Protein AF-A0A5N7CIF7-F1 (afdb_monomer_lite)

InterPro domains:
  IPR036396 Cytochrome P450 superfamily [G3DSA:1.10.630.10] (1-146)
  IPR036396 Cytochrome P450 superfamily [SSF48264] (4-125)
  IPR050529 Lanosterol 14-alpha demethylase-like [PTHR24304] (6-142)

Structure (mmCIF, N/CA/C/O backbone):
data_AF-A0A5N7CIF7-F1
#
_entry.id   AF-A0A5N7CIF7-F1
#
loop_
_atom_site.group_PDB
_atom_site.id
_atom_site.type_symbol
_atom_site.label_atom_id
_atom_site.label_alt_id
_atom_site.label_comp_id
_atom_site.label_asym_id
_atom_site.label_entity_id
_atom_site.label_seq_id
_atom_site.pdbx_PDB_ins_code
_atom_site.Cartn_x
_atom_site.Cartn_y
_atom_site.Cartn_z
_atom_site.occupancy
_atom_site.B_iso_or_equiv
_atom_site.auth_seq_id
_atom_site.auth_comp_id
_atom_site.auth_asym_id
_atom_site.auth_atom_id
_atom_site.pdbx_PDB_model_num
ATOM 1 N N . MET A 1 1 ? -2.549 7.075 -17.318 1.00 65.44 1 MET A N 1
ATOM 2 C CA . MET A 1 1 ? -1.712 5.862 -17.455 1.00 65.44 1 MET A CA 1
ATOM 3 C C . MET A 1 1 ? -1.685 5.204 -16.091 1.00 65.44 1 MET A C 1
ATOM 5 O O . MET A 1 1 ? -1.364 5.898 -15.135 1.00 65.44 1 MET A O 1
ATOM 9 N N . SER A 1 2 ? -2.120 3.949 -15.984 1.00 85.00 2 SER A N 1
ATOM 10 C CA . SER A 1 2 ? -2.126 3.232 -14.703 1.00 85.00 2 SER A CA 1
ATOM 11 C C . SER A 1 2 ? -0.742 2.645 -14.417 1.00 85.00 2 SER A C 1
ATOM 13 O O . SER A 1 2 ? -0.096 2.156 -15.341 1.00 85.00 2 SER A O 1
ATOM 15 N N . SER A 1 3 ? -0.299 2.676 -13.157 1.00 91.06 3 SER A N 1
ATOM 16 C CA . SER A 1 3 ? 0.921 1.991 -12.705 1.00 91.06 3 SER A CA 1
ATOM 17 C C . SER A 1 3 ? 0.716 0.493 -12.465 1.00 91.06 3 SER A C 1
ATOM 19 O O . SER A 1 3 ? 1.694 -0.230 -12.310 1.00 91.06 3 SER A O 1
ATOM 21 N N . THR A 1 4 ? -0.536 0.016 -12.458 1.00 92.12 4 THR A N 1
ATOM 22 C CA . THR A 1 4 ? -0.885 -1.374 -12.128 1.00 92.12 4 THR A CA 1
ATOM 23 C C . THR A 1 4 ? -0.090 -2.420 -12.915 1.00 92.12 4 THR A C 1
ATOM 25 O O . THR A 1 4 ? 0.379 -3.349 -12.269 1.00 92.12 4 THR A O 1
ATOM 28 N N . PRO A 1 5 ? 0.136 -2.299 -14.243 1.00 93.50 5 PRO A N 1
ATOM 29 C CA . PRO A 1 5 ? 0.928 -3.294 -14.968 1.00 93.50 5 PRO A CA 1
ATOM 30 C C . PRO A 1 5 ? 2.358 -3.430 -14.434 1.00 93.50 5 PRO A C 1
ATOM 32 O O . PRO A 1 5 ? 2.824 -4.542 -14.235 1.00 93.50 5 PRO A O 1
ATOM 35 N N . ALA A 1 6 ? 3.025 -2.311 -14.126 1.00 93.94 6 ALA A N 1
ATOM 36 C CA . ALA A 1 6 ? 4.377 -2.325 -13.566 1.00 93.94 6 ALA A CA 1
ATOM 37 C C . ALA A 1 6 ? 4.399 -2.862 -12.126 1.00 93.94 6 ALA A C 1
ATOM 39 O O . ALA A 1 6 ? 5.341 -3.540 -11.730 1.00 93.94 6 ALA A O 1
ATOM 40 N N . HIS A 1 7 ? 3.356 -2.580 -11.338 1.00 94.12 7 HIS A N 1
ATOM 41 C CA . HIS A 1 7 ? 3.217 -3.060 -9.957 1.00 94.12 7 HIS A CA 1
ATOM 42 C C . HIS A 1 7 ? 2.820 -4.541 -9.850 1.00 94.12 7 HIS A C 1
ATOM 44 O O . HIS A 1 7 ? 2.972 -5.116 -8.779 1.00 94.12 7 HIS A O 1
ATOM 50 N N . MET A 1 8 ? 2.332 -5.152 -10.934 1.00 95.19 8 MET A N 1
ATOM 51 C CA . MET A 1 8 ? 1.870 -6.547 -10.984 1.00 95.19 8 MET A CA 1
ATOM 52 C C . MET A 1 8 ? 2.707 -7.430 -11.931 1.00 95.19 8 MET A C 1
ATOM 54 O O . MET A 1 8 ? 2.259 -8.505 -12.323 1.00 95.19 8 MET A O 1
ATOM 58 N N . ASP A 1 9 ? 3.913 -6.998 -12.309 1.00 95.31 9 ASP A N 1
ATOM 59 C CA . ASP A 1 9 ? 4.805 -7.771 -13.181 1.00 95.31 9 ASP A CA 1
ATOM 60 C C . ASP A 1 9 ? 5.580 -8.847 -12.398 1.00 95.31 9 ASP A C 1
ATOM 62 O O . ASP A 1 9 ? 6.524 -8.557 -11.656 1.00 95.31 9 ASP A O 1
ATOM 66 N N . THR A 1 10 ? 5.212 -10.112 -12.597 1.00 93.38 10 THR A N 1
ATOM 67 C CA . THR A 1 10 ? 5.841 -11.279 -11.952 1.00 93.38 10 THR A CA 1
ATOM 68 C C . THR A 1 10 ? 7.279 -11.545 -12.399 1.00 93.38 10 THR A C 1
ATOM 70 O O . THR A 1 10 ? 7.955 -12.382 -11.798 1.00 93.38 10 THR A O 1
ATOM 73 N N . ASN A 1 11 ? 7.758 -10.868 -13.447 1.00 92.31 11 ASN A N 1
ATOM 74 C CA . ASN A 1 11 ? 9.161 -10.927 -13.865 1.00 92.31 11 ASN A CA 1
ATOM 75 C C . ASN A 1 11 ? 10.041 -9.948 -13.079 1.00 92.31 11 ASN A C 1
ATOM 77 O O . ASN A 1 11 ? 11.257 -10.114 -13.040 1.00 92.31 11 ASN A O 1
ATOM 81 N N . VAL A 1 12 ? 9.439 -8.927 -12.462 1.00 93.75 12 VAL A N 1
ATOM 82 C CA . VAL A 1 12 ? 10.156 -7.910 -11.684 1.00 93.75 12 VAL A CA 1
ATOM 83 C C . VAL A 1 12 ? 10.057 -8.190 -10.196 1.00 93.75 12 VAL A C 1
ATOM 85 O O . VAL A 1 12 ? 11.068 -8.141 -9.498 1.00 93.75 12 VAL A O 1
ATOM 88 N N . TRP A 1 13 ? 8.846 -8.438 -9.705 1.00 95.56 13 TRP A N 1
ATOM 89 C CA . TRP A 1 13 ? 8.574 -8.491 -8.276 1.00 95.56 13 TRP A CA 1
ATOM 90 C C . TRP A 1 13 ? 8.817 -9.883 -7.709 1.00 95.56 13 TRP A C 1
ATOM 92 O O . TRP A 1 13 ? 8.325 -10.881 -8.236 1.00 95.56 13 TRP A O 1
ATOM 102 N N . ASN A 1 14 ? 9.561 -9.933 -6.608 1.00 94.94 14 ASN A N 1
ATOM 103 C CA . ASN A 1 14 ? 9.826 -11.158 -5.871 1.00 94.94 14 ASN A CA 1
ATOM 104 C C . ASN A 1 14 ? 8.533 -11.721 -5.271 1.00 94.94 14 ASN A C 1
ATOM 106 O O . ASN A 1 14 ? 7.820 -10.987 -4.590 1.00 94.94 14 ASN A O 1
ATOM 110 N N . THR A 1 15 ? 8.252 -13.001 -5.504 1.00 94.25 15 THR A N 1
ATOM 111 C CA . THR A 1 15 ? 7.081 -13.747 -5.019 1.00 94.25 15 THR A CA 1
ATOM 112 C C . THR A 1 15 ? 7.427 -14.775 -3.933 1.00 94.25 15 THR A C 1
ATOM 114 O O . THR A 1 15 ? 6.554 -15.537 -3.520 1.00 94.25 15 THR A O 1
ATOM 117 N N . GLY A 1 16 ? 8.666 -14.767 -3.435 1.00 90.69 16 GLY A N 1
ATOM 118 C CA . GLY A 1 16 ? 9.213 -15.758 -2.508 1.00 90.69 16 GLY A CA 1
ATOM 119 C C . GLY A 1 16 ? 9.748 -17.010 -3.225 1.00 90.69 16 GLY A C 1
ATOM 120 O O . GLY A 1 16 ? 9.481 -17.194 -4.417 1.00 90.69 16 GLY A O 1
ATOM 121 N N . PRO A 1 17 ? 10.489 -17.893 -2.526 1.00 85.88 17 PRO A N 1
ATOM 122 C CA . PRO A 1 17 ? 11.134 -19.075 -3.114 1.00 85.88 17 PRO A CA 1
ATOM 123 C C . PRO A 1 17 ? 10.192 -20.028 -3.861 1.00 85.88 17 PRO A C 1
ATOM 125 O O . PRO A 1 17 ? 10.601 -20.651 -4.836 1.00 85.88 17 PRO A O 1
ATOM 128 N N . ASN A 1 18 ? 8.935 -20.129 -3.418 1.00 86.69 18 ASN A N 1
ATOM 129 C CA . ASN A 1 18 ? 7.925 -21.040 -3.969 1.00 86.69 18 ASN A CA 1
ATOM 130 C C . ASN A 1 18 ? 6.646 -20.309 -4.410 1.00 86.69 18 ASN A C 1
ATOM 132 O O . ASN A 1 18 ? 5.553 -20.864 -4.306 1.00 86.69 18 ASN A O 1
ATOM 136 N N . ASP A 1 19 ? 6.761 -19.046 -4.832 1.00 89.81 19 ASP A N 1
ATOM 137 C CA . ASP A 1 19 ? 5.612 -18.188 -5.171 1.00 89.81 19 ASP A CA 1
ATOM 138 C C . ASP A 1 19 ? 4.575 -18.043 -4.028 1.00 89.81 19 ASP A C 1
ATOM 140 O O . ASP A 1 19 ? 3.394 -17.772 -4.251 1.00 89.81 19 ASP A O 1
ATOM 144 N N . GLU A 1 20 ? 5.021 -18.199 -2.780 1.00 92.69 20 GLU A N 1
ATOM 145 C CA . GLU A 1 20 ? 4.199 -18.153 -1.562 1.00 92.69 20 GLU A CA 1
ATOM 146 C C . GLU A 1 20 ? 3.629 -16.758 -1.250 1.00 92.69 20 GLU A C 1
ATOM 148 O O . GLU A 1 20 ? 2.643 -16.623 -0.521 1.00 92.69 20 GLU A O 1
ATOM 153 N N . HIS A 1 21 ? 4.209 -15.716 -1.850 1.00 94.12 21 HIS A N 1
ATOM 154 C CA . HIS A 1 21 ? 3.804 -14.320 -1.709 1.00 94.12 21 HIS A CA 1
ATOM 155 C C . HIS A 1 21 ? 3.396 -13.715 -3.064 1.00 94.12 21 HIS A C 1
ATOM 157 O O . HIS A 1 21 ? 4.074 -12.804 -3.573 1.00 94.12 21 HIS A O 1
ATOM 163 N N . PRO A 1 22 ? 2.268 -14.158 -3.662 1.00 95.19 22 PRO A N 1
ATOM 164 C CA . PRO A 1 22 ? 1.797 -13.646 -4.949 1.00 95.19 22 PRO A CA 1
ATOM 165 C C . PRO A 1 22 ? 1.582 -12.127 -4.903 1.00 95.19 22 PRO A C 1
ATOM 167 O O . PRO A 1 22 ? 1.299 -11.560 -3.845 1.00 95.19 22 PRO A O 1
ATOM 170 N N . LEU A 1 23 ? 1.675 -11.448 -6.050 1.00 95.25 23 LEU A N 1
ATOM 171 C CA . LEU A 1 23 ? 1.582 -9.975 -6.118 1.00 95.25 23 LEU A CA 1
ATOM 172 C C . LEU A 1 23 ? 0.195 -9.428 -5.754 1.00 95.25 23 LEU A C 1
ATOM 174 O O . LEU A 1 23 ? 0.060 -8.283 -5.334 1.00 95.25 23 LEU A O 1
ATOM 178 N N . SER A 1 24 ? -0.838 -10.265 -5.853 1.00 92.50 24 SER A N 1
ATOM 179 C CA . SER A 1 24 ? -2.188 -9.963 -5.370 1.00 92.50 24 SER A CA 1
ATOM 180 C C . SER A 1 24 ? -2.327 -10.050 -3.845 1.00 92.50 24 SER A C 1
ATOM 182 O O . SER A 1 24 ? -3.399 -9.756 -3.321 1.00 92.50 24 SER A O 1
ATOM 184 N N . SER A 1 25 ? -1.280 -10.479 -3.133 1.00 92.06 25 SER A N 1
ATOM 185 C CA . SER A 1 25 ? -1.248 -10.583 -1.675 1.00 92.06 25 SER A CA 1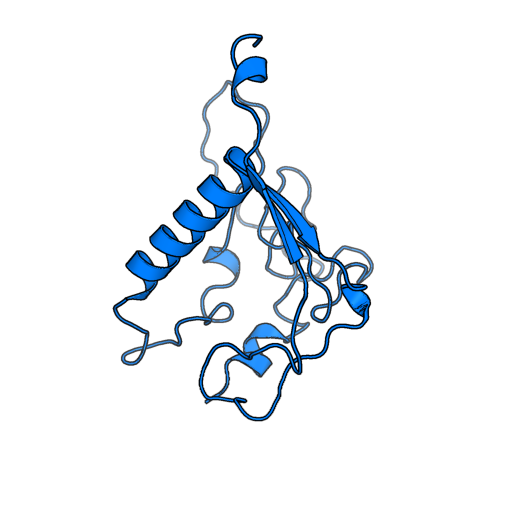
ATOM 186 C C . SER A 1 25 ? -0.285 -9.565 -1.067 1.00 92.06 25 SER A C 1
ATOM 188 O O . SER A 1 25 ? 0.790 -9.272 -1.602 1.00 92.06 25 SER A O 1
ATOM 190 N N . PHE A 1 26 ? -0.687 -9.010 0.073 1.00 92.69 26 PHE A N 1
ATOM 191 C CA . PHE A 1 26 ? 0.165 -8.112 0.834 1.00 92.69 26 PHE A CA 1
ATOM 192 C C . PHE A 1 26 ? 1.271 -8.905 1.541 1.00 92.69 26 PHE A C 1
ATOM 194 O O . PHE A 1 26 ? 0.988 -9.881 2.230 1.00 92.69 26 PHE A O 1
ATOM 201 N N . TRP A 1 27 ? 2.515 -8.453 1.380 1.00 94.38 27 TRP A N 1
ATOM 202 C CA . TRP A 1 27 ? 3.708 -9.001 2.024 1.00 94.38 27 TRP A CA 1
ATOM 203 C C . TRP A 1 27 ? 4.587 -7.821 2.445 1.00 94.38 27 TRP A C 1
ATOM 205 O O . TRP A 1 27 ? 5.103 -7.104 1.583 1.00 94.38 27 TRP A O 1
ATOM 215 N N . ALA A 1 28 ? 4.675 -7.556 3.751 1.00 92.06 28 ALA A N 1
ATOM 216 C CA . ALA A 1 28 ? 5.326 -6.356 4.281 1.00 92.06 28 ALA A CA 1
ATOM 217 C C . ALA A 1 28 ? 6.846 -6.398 4.069 1.00 92.06 28 ALA A C 1
ATOM 219 O O . ALA A 1 28 ? 7.474 -5.390 3.741 1.00 92.06 28 ALA A O 1
ATOM 220 N N . GLU A 1 29 ? 7.418 -7.590 4.186 1.00 93.56 29 GLU A N 1
ATOM 221 C CA . GLU A 1 29 ? 8.845 -7.866 4.115 1.00 93.56 29 GLU A CA 1
ATOM 222 C C . GLU A 1 29 ? 9.363 -7.904 2.674 1.00 93.56 29 GLU A C 1
ATOM 224 O O . GLU A 1 29 ? 10.570 -7.971 2.471 1.00 93.56 29 GLU A O 1
ATOM 229 N N . ARG A 1 30 ? 8.488 -7.766 1.664 1.00 95.00 30 ARG A N 1
ATOM 230 C CA . ARG A 1 30 ? 8.870 -7.768 0.241 1.00 95.00 30 ARG A CA 1
ATOM 231 C C . ARG A 1 30 ? 9.987 -6.772 -0.067 1.00 95.00 30 ARG A C 1
ATOM 233 O O . ARG A 1 30 ? 10.792 -7.012 -0.947 1.00 95.00 30 ARG A O 1
ATOM 240 N N . PHE A 1 31 ? 10.049 -5.646 0.640 1.00 94.25 31 PHE A N 1
ATOM 241 C CA . PHE A 1 31 ? 11.070 -4.613 0.434 1.00 94.25 31 PHE A CA 1
ATOM 242 C C . PHE A 1 31 ? 12.294 -4.754 1.351 1.00 94.25 31 PHE A C 1
ATOM 244 O O . PHE A 1 31 ? 13.164 -3.883 1.328 1.00 94.25 31 PHE A O 1
ATOM 251 N N . MET A 1 32 ? 12.367 -5.805 2.169 1.00 94.31 32 MET A N 1
ATOM 252 C CA . MET A 1 32 ? 13.486 -6.055 3.072 1.00 94.31 32 MET A CA 1
ATOM 253 C C . MET A 1 32 ? 14.480 -7.028 2.447 1.00 94.31 32 MET A C 1
ATOM 255 O O . MET A 1 32 ? 14.118 -8.134 2.056 1.00 94.31 32 MET A O 1
ATOM 259 N N . LYS A 1 33 ? 15.747 -6.623 2.400 1.00 92.81 33 LYS A N 1
ATOM 260 C CA . LYS A 1 33 ? 16.885 -7.498 2.130 1.00 92.81 33 LYS A CA 1
ATOM 261 C C . LYS A 1 33 ? 17.439 -8.032 3.437 1.00 92.81 33 LYS A C 1
ATOM 263 O O . LYS A 1 33 ? 17.857 -7.254 4.295 1.00 92.81 33 LYS A O 1
ATOM 268 N N . VAL A 1 34 ? 17.470 -9.348 3.560 1.00 90.75 34 VAL A N 1
ATOM 269 C CA . VAL A 1 34 ? 18.048 -10.063 4.691 1.00 90.75 34 VAL A CA 1
ATOM 270 C C . VAL A 1 34 ? 19.429 -10.577 4.281 1.00 90.75 34 VAL A C 1
ATOM 272 O O . VAL A 1 34 ? 19.553 -11.311 3.300 1.00 90.75 34 VAL A O 1
ATOM 275 N N . PRO A 1 35 ? 20.496 -10.194 4.995 1.00 89.00 35 PRO A N 1
ATOM 276 C CA . PRO A 1 35 ? 21.835 -10.672 4.684 1.00 89.00 35 PRO A CA 1
ATOM 277 C C . PRO A 1 35 ? 21.942 -12.196 4.812 1.00 89.00 35 PRO A C 1
ATOM 279 O O . PRO A 1 35 ? 21.559 -12.770 5.827 1.00 89.00 35 PRO A O 1
ATOM 282 N N . GLY A 1 36 ? 22.479 -12.844 3.778 1.00 85.31 36 GLY A N 1
ATOM 283 C CA . GLY A 1 36 ? 22.571 -14.306 3.697 1.00 85.31 36 GLY A CA 1
ATOM 284 C C . GLY A 1 36 ? 21.340 -14.992 3.096 1.00 85.31 36 GLY A C 1
ATOM 285 O O . GLY A 1 36 ? 21.411 -16.185 2.819 1.00 85.31 36 GLY A O 1
ATOM 286 N N . ASP A 1 37 ? 20.255 -14.257 2.836 1.00 87.69 37 ASP A N 1
ATOM 287 C CA . ASP A 1 37 ? 19.087 -14.759 2.113 1.00 87.69 37 ASP A CA 1
ATOM 288 C C . ASP A 1 37 ? 18.989 -14.097 0.732 1.00 87.69 37 ASP A C 1
ATOM 290 O O . ASP A 1 37 ? 18.504 -12.973 0.574 1.00 87.69 37 ASP A O 1
ATOM 294 N N . GLU A 1 38 ? 19.453 -14.815 -0.290 1.00 83.69 38 GLU A N 1
ATOM 295 C CA . GLU A 1 38 ? 19.413 -14.373 -1.691 1.00 83.69 38 GLU A CA 1
ATOM 296 C C . GLU A 1 38 ? 17.988 -14.272 -2.254 1.00 83.69 38 GLU A C 1
ATOM 298 O O . GLU A 1 38 ? 17.777 -13.636 -3.289 1.00 83.69 38 GLU A O 1
ATOM 303 N N . SER A 1 39 ? 17.011 -14.892 -1.585 1.00 86.50 39 SER A N 1
ATOM 304 C CA . SER A 1 39 ? 15.601 -14.843 -1.966 1.00 86.50 39 SER A CA 1
ATOM 305 C C . SER A 1 39 ? 14.851 -13.660 -1.352 1.00 86.50 39 SER A C 1
ATOM 307 O O . SER A 1 39 ? 13.660 -13.504 -1.607 1.00 86.50 39 SER A O 1
ATOM 309 N N . SER A 1 40 ? 15.530 -12.815 -0.571 1.00 90.75 40 SER A N 1
ATOM 310 C CA . SER A 1 40 ? 14.959 -11.611 0.035 1.00 90.75 40 SER A CA 1
ATOM 311 C C . SER A 1 40 ? 15.018 -10.385 -0.892 1.00 90.75 40 SER A C 1
ATOM 313 O O . SER A 1 40 ? 15.714 -10.359 -1.907 1.00 90.75 40 SER A O 1
ATOM 315 N N . GLY A 1 41 ? 14.295 -9.325 -0.530 1.00 93.19 41 GLY A N 1
ATOM 316 C CA . GLY A 1 41 ? 14.243 -8.072 -1.281 1.00 93.19 41 GLY A CA 1
ATOM 317 C C . GLY A 1 41 ? 13.181 -8.044 -2.389 1.00 93.19 41 GLY A C 1
ATOM 318 O O . GLY A 1 41 ? 12.580 -9.064 -2.731 1.00 93.19 41 GLY A O 1
ATOM 319 N N . PRO A 1 42 ? 12.902 -6.856 -2.956 1.00 94.38 42 PRO A N 1
ATOM 320 C CA . PRO A 1 42 ? 11.701 -6.661 -3.770 1.00 94.38 42 PRO A CA 1
ATOM 321 C C . PRO A 1 42 ? 11.857 -7.129 -5.211 1.00 94.38 42 PRO A C 1
ATOM 323 O O . PRO A 1 42 ? 10.858 -7.441 -5.864 1.00 94.38 42 PRO A O 1
ATOM 326 N N . ARG A 1 43 ? 13.093 -7.178 -5.717 1.00 93.00 43 ARG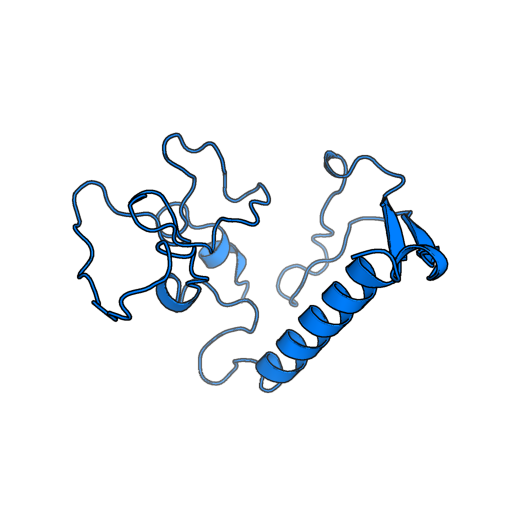 A N 1
ATOM 327 C CA . ARG A 1 43 ? 13.383 -7.661 -7.063 1.00 93.00 43 ARG A CA 1
ATOM 328 C C . ARG A 1 43 ? 13.471 -9.180 -7.055 1.00 93.00 43 ARG A C 1
ATOM 330 O O . ARG A 1 43 ? 14.190 -9.760 -6.252 1.00 93.00 43 ARG A O 1
ATOM 337 N N . LYS A 1 44 ? 12.786 -9.817 -8.000 1.00 88.62 44 LYS A N 1
ATOM 338 C CA . LYS A 1 44 ? 12.960 -11.238 -8.280 1.00 88.62 44 LYS A CA 1
ATOM 339 C C . LYS A 1 44 ? 14.388 -11.467 -8.770 1.00 88.62 44 LYS A C 1
ATOM 341 O O . LYS A 1 44 ? 14.764 -10.966 -9.831 1.00 88.62 44 LYS A O 1
ATOM 346 N N . CYS A 1 45 ? 15.186 -12.195 -7.997 1.00 71.50 45 CYS A N 1
ATOM 347 C CA . CYS A 1 45 ? 16.500 -12.639 -8.444 1.00 71.50 45 CYS A CA 1
ATOM 348 C C . CYS A 1 45 ? 16.308 -13.619 -9.614 1.00 71.50 45 CYS A C 1
ATOM 350 O O . CYS A 1 45 ? 15.608 -14.624 -9.458 1.00 71.50 45 CYS A O 1
ATOM 352 N N . PRO A 1 46 ? 16.887 -13.360 -10.801 1.00 58.44 46 PRO A N 1
ATOM 353 C CA . PRO A 1 46 ? 16.945 -14.365 -11.851 1.00 58.44 46 PRO A CA 1
ATOM 354 C C . PRO A 1 46 ? 17.723 -15.569 -11.317 1.00 58.44 46 PRO A C 1
ATOM 356 O O . PRO A 1 46 ? 18.785 -15.387 -10.716 1.00 58.44 46 PRO A O 1
ATOM 359 N N . ALA A 1 47 ? 17.224 -16.786 -11.545 1.00 49.66 47 ALA A N 1
ATOM 360 C CA . ALA A 1 47 ? 17.958 -18.000 -11.206 1.00 49.66 47 ALA A CA 1
ATOM 361 C C . ALA A 1 47 ? 19.364 -17.938 -11.841 1.00 49.66 47 ALA A C 1
ATOM 363 O O . ALA A 1 47 ? 19.499 -18.011 -13.062 1.00 49.66 47 ALA A O 1
ATOM 364 N N . GLY A 1 48 ? 20.404 -17.748 -11.020 1.00 48.75 48 GLY A N 1
ATOM 365 C CA . GLY A 1 48 ? 21.807 -17.751 -11.453 1.00 48.75 48 GLY A CA 1
ATOM 366 C C . GLY A 1 48 ? 22.534 -16.400 -11.547 1.00 48.75 48 GLY A C 1
ATOM 367 O O . GLY A 1 48 ? 23.689 -16.397 -11.971 1.00 48.75 48 GLY A O 1
ATOM 368 N N . MET A 1 49 ? 21.944 -15.267 -11.143 1.00 46.84 49 MET A N 1
ATOM 369 C CA . MET A 1 49 ? 22.673 -13.986 -11.066 1.00 46.84 49 MET A CA 1
ATOM 370 C C . MET A 1 49 ? 23.166 -13.700 -9.642 1.00 46.84 49 MET A C 1
ATOM 372 O O . MET A 1 49 ? 22.378 -13.383 -8.758 1.00 46.84 49 MET A O 1
ATOM 376 N N . LYS A 1 50 ? 24.488 -13.776 -9.432 1.00 41.25 50 LYS A N 1
ATOM 377 C CA . LYS A 1 50 ? 25.127 -13.338 -8.183 1.00 41.25 50 LYS A CA 1
ATOM 378 C C . LYS A 1 50 ? 25.042 -11.809 -8.069 1.00 41.25 50 LYS A C 1
ATOM 380 O O . LYS A 1 50 ? 25.501 -11.130 -8.992 1.00 41.25 50 LYS A O 1
ATOM 385 N N . PRO A 1 51 ? 24.505 -11.246 -6.977 1.00 47.38 51 PRO A N 1
ATOM 386 C CA . PRO A 1 51 ? 24.546 -9.807 -6.764 1.00 47.38 51 PRO A CA 1
ATOM 387 C C . PRO A 1 51 ? 25.988 -9.338 -6.519 1.00 47.38 51 PRO A C 1
ATOM 389 O O . PRO A 1 51 ? 26.775 -10.011 -5.853 1.00 47.38 51 PRO A O 1
ATOM 392 N N . ILE A 1 52 ? 26.330 -8.163 -7.054 1.00 44.84 52 ILE A N 1
ATOM 393 C CA . ILE A 1 52 ? 27.527 -7.417 -6.652 1.00 44.84 52 ILE A CA 1
ATOM 394 C C . ILE A 1 52 ? 27.347 -7.036 -5.181 1.00 44.84 52 ILE A C 1
ATOM 396 O O . ILE A 1 52 ? 26.423 -6.305 -4.825 1.00 44.84 52 ILE A O 1
ATOM 400 N N . SER A 1 53 ? 28.216 -7.560 -4.322 1.00 44.25 53 SER A N 1
ATOM 401 C CA . SER A 1 53 ? 28.303 -7.183 -2.918 1.00 44.25 53 SER A CA 1
ATOM 402 C C . SER A 1 53 ? 28.850 -5.761 -2.815 1.00 44.25 53 SER A C 1
ATOM 404 O O . SER A 1 53 ? 30.050 -5.539 -2.974 1.00 44.25 53 SER A O 1
ATOM 406 N N . THR A 1 54 ? 27.989 -4.784 -2.537 1.00 42.09 54 THR A N 1
ATOM 407 C CA . THR A 1 54 ? 28.454 -3.483 -2.049 1.00 42.09 54 THR A CA 1
ATOM 408 C C . THR A 1 54 ? 28.780 -3.651 -0.570 1.00 42.09 54 THR A C 1
ATOM 410 O O . THR A 1 54 ? 27.917 -3.530 0.297 1.00 42.09 54 THR A O 1
ATOM 413 N N . GLU A 1 55 ? 30.026 -4.026 -0.288 1.00 42.41 55 GLU A N 1
ATOM 414 C CA . GLU A 1 55 ? 30.555 -4.075 1.069 1.00 42.41 55 GLU A CA 1
ATOM 415 C C . GLU A 1 55 ? 30.513 -2.675 1.688 1.00 42.41 55 GLU A C 1
ATOM 417 O O . GLU A 1 55 ? 31.215 -1.764 1.254 1.00 42.41 55 GLU A O 1
ATOM 422 N N . SER A 1 56 ? 29.714 -2.509 2.739 1.00 44.66 56 SER A N 1
ATOM 423 C CA . SER A 1 56 ? 29.871 -1.405 3.680 1.00 44.66 56 SER A CA 1
ATOM 424 C C . SER A 1 56 ? 30.104 -2.022 5.054 1.00 44.66 56 SER A C 1
ATOM 426 O O . SER A 1 56 ? 29.169 -2.444 5.733 1.00 44.66 56 SER A O 1
ATOM 428 N N . GLN A 1 57 ? 31.379 -2.157 5.423 1.00 40.75 57 GLN A N 1
ATOM 429 C CA . GLN A 1 57 ? 31.811 -2.745 6.688 1.00 40.75 57 GLN A CA 1
ATOM 430 C C . GLN A 1 57 ? 31.703 -1.721 7.830 1.00 40.75 57 GLN A C 1
ATOM 432 O O . GLN A 1 57 ? 32.330 -0.666 7.782 1.00 40.75 57 GLN A O 1
ATOM 437 N N . CYS A 1 58 ? 30.987 -2.089 8.895 1.00 33.69 58 CYS A N 1
ATOM 438 C CA . CYS A 1 58 ? 31.237 -1.635 10.267 1.00 33.69 58 CYS A CA 1
ATOM 439 C C . CYS A 1 58 ? 31.269 -2.892 11.168 1.00 33.69 58 CYS A C 1
ATOM 441 O O . CYS A 1 58 ? 30.365 -3.718 11.043 1.00 33.69 58 CYS A O 1
ATOM 443 N N . PRO A 1 59 ? 32.247 -3.089 12.078 1.00 43.00 59 PRO A N 1
ATOM 444 C CA . PRO A 1 59 ? 32.573 -4.434 12.581 1.00 43.00 59 PRO A CA 1
ATOM 445 C C . PRO A 1 59 ? 31.650 -5.042 13.656 1.00 43.00 59 PRO A C 1
ATOM 447 O O . PRO A 1 59 ? 31.964 -6.128 14.132 1.00 43.00 59 PRO A O 1
ATOM 450 N N . HIS A 1 60 ? 30.567 -4.391 14.105 1.00 38.91 60 HIS A N 1
ATOM 451 C CA . HIS A 1 60 ? 29.891 -4.753 15.375 1.00 38.91 60 HIS A CA 1
ATOM 452 C C . HIS A 1 60 ? 28.350 -4.796 15.360 1.00 38.91 60 HIS A C 1
ATOM 454 O O . HIS A 1 60 ? 27.714 -4.635 16.400 1.00 38.91 60 HIS A O 1
ATOM 460 N N . LYS A 1 61 ? 27.711 -5.078 14.224 1.00 48.47 61 LYS A N 1
ATOM 461 C CA . LYS A 1 61 ? 26.285 -5.447 14.210 1.00 48.47 61 LYS A CA 1
ATOM 462 C C . LYS A 1 61 ? 26.093 -6.738 13.426 1.00 48.47 61 LYS A C 1
ATOM 464 O O . LYS A 1 61 ? 26.638 -6.872 12.334 1.00 48.47 61 LYS A O 1
ATOM 469 N N . ALA A 1 62 ? 25.314 -7.671 13.984 1.00 52.44 62 ALA A N 1
ATOM 470 C CA . ALA A 1 62 ? 24.709 -8.738 13.191 1.00 52.44 62 ALA A CA 1
ATOM 471 C C . ALA A 1 62 ? 24.068 -8.102 11.948 1.00 52.44 62 ALA A C 1
ATOM 473 O O . ALA A 1 62 ? 23.542 -6.990 12.057 1.00 52.44 62 ALA A O 1
ATOM 474 N N . PRO A 1 63 ? 24.170 -8.732 10.772 1.00 62.41 63 PRO A N 1
ATOM 475 C CA . PRO A 1 63 ? 23.848 -8.051 9.537 1.00 62.41 63 PRO A CA 1
ATOM 476 C C . PRO A 1 63 ? 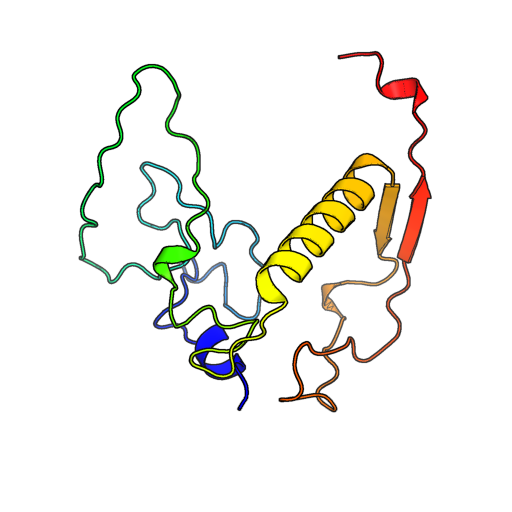22.327 -7.798 9.513 1.00 62.41 63 PRO A C 1
ATOM 478 O O . PRO A 1 63 ? 21.513 -8.716 9.454 1.00 62.41 63 PRO A O 1
ATOM 481 N N . GLU A 1 64 ? 21.961 -6.530 9.701 1.00 81.81 64 GLU A N 1
ATOM 482 C CA . GLU A 1 64 ? 20.597 -6.067 9.960 1.00 81.81 64 GLU A CA 1
ATOM 483 C C . GLU A 1 64 ? 19.818 -6.010 8.637 1.00 81.81 64 GLU A C 1
ATOM 485 O O . GLU A 1 64 ? 20.350 -5.581 7.608 1.00 81.81 64 GLU A O 1
ATOM 490 N N . ALA A 1 65 ? 18.562 -6.467 8.642 1.00 89.62 65 ALA A N 1
ATOM 491 C CA . ALA A 1 65 ? 17.717 -6.414 7.453 1.00 89.62 65 ALA A CA 1
ATOM 492 C C . ALA A 1 65 ? 17.590 -4.963 6.956 1.00 89.62 65 ALA A C 1
ATOM 494 O O . ALA A 1 65 ? 17.314 -4.051 7.735 1.00 89.62 65 ALA A O 1
ATOM 495 N N . THR A 1 66 ? 17.805 -4.739 5.660 1.00 92.38 66 THR A N 1
ATOM 496 C CA . THR A 1 66 ? 17.844 -3.394 5.065 1.00 92.38 66 THR A CA 1
ATOM 497 C C . THR A 1 66 ? 16.667 -3.186 4.119 1.00 92.38 66 THR A C 1
ATOM 499 O O . THR A 1 66 ? 16.352 -4.046 3.301 1.00 92.38 66 THR A O 1
ATOM 502 N N . PHE A 1 67 ? 16.010 -2.030 4.207 1.00 91.56 67 PHE A N 1
ATOM 503 C CA . PHE A 1 67 ? 14.932 -1.651 3.294 1.00 91.56 67 PHE A CA 1
ATOM 504 C C . PHE A 1 67 ? 15.513 -1.193 1.948 1.00 91.56 67 PHE A C 1
ATOM 506 O O . PHE A 1 67 ? 16.249 -0.211 1.929 1.00 91.56 67 PHE A O 1
ATOM 513 N N . ALA A 1 68 ? 15.172 -1.873 0.848 1.00 90.75 68 ALA A N 1
ATOM 514 C CA . ALA A 1 68 ? 15.841 -1.714 -0.451 1.00 90.75 68 ALA A CA 1
ATOM 515 C C . ALA A 1 68 ? 14.878 -1.389 -1.622 1.00 90.75 68 ALA A C 1
ATOM 517 O O . ALA A 1 68 ? 14.751 -2.159 -2.577 1.00 90.75 68 ALA A O 1
ATOM 518 N N . PRO A 1 69 ? 14.139 -0.264 -1.585 1.00 86.88 69 PRO A N 1
ATOM 519 C CA . PRO A 1 69 ? 13.238 0.137 -2.668 1.00 86.88 69 PRO A CA 1
ATOM 520 C C . PRO A 1 69 ? 13.966 0.492 -3.976 1.00 86.88 69 PRO A C 1
ATOM 522 O O . PRO A 1 69 ? 13.345 0.461 -5.038 1.00 86.88 69 PRO A O 1
ATOM 525 N N . GLU A 1 70 ? 15.253 0.837 -3.915 1.00 88.06 70 GLU A N 1
ATOM 526 C CA . GLU A 1 70 ? 16.103 1.159 -5.067 1.00 88.06 70 GLU A CA 1
ATOM 527 C C . GLU A 1 70 ? 16.240 -0.004 -6.057 1.00 88.06 70 GLU A C 1
ATOM 529 O O . GLU A 1 70 ? 16.340 0.227 -7.261 1.00 88.06 70 GLU A O 1
ATOM 534 N N . ASP A 1 71 ? 16.134 -1.254 -5.600 1.00 90.06 71 ASP A N 1
ATOM 535 C CA . ASP A 1 71 ? 16.242 -2.413 -6.493 1.00 90.06 71 ASP A CA 1
ATOM 536 C C . ASP A 1 71 ? 15.114 -2.470 -7.519 1.00 90.06 71 ASP A C 1
ATOM 538 O O . ASP A 1 71 ? 15.261 -3.059 -8.588 1.00 90.06 71 ASP A O 1
ATOM 542 N N . VAL A 1 72 ? 13.966 -1.876 -7.209 1.00 91.88 72 VAL A N 1
ATOM 543 C CA . VAL A 1 72 ? 12.782 -1.845 -8.074 1.00 91.88 72 VAL A CA 1
ATOM 544 C C . VAL A 1 72 ? 12.533 -0.447 -8.636 1.00 91.88 72 VAL A C 1
ATOM 546 O O . VAL A 1 72 ? 11.409 -0.126 -9.033 1.00 91.88 72 VAL A O 1
ATOM 549 N N . GLU A 1 73 ? 13.572 0.391 -8.721 1.00 88.44 73 GLU A N 1
ATOM 550 C CA . GLU A 1 73 ? 13.484 1.690 -9.386 1.00 88.44 73 GLU A CA 1
ATOM 551 C C . GLU A 1 73 ? 12.942 1.539 -10.823 1.00 88.44 73 GLU A C 1
ATOM 553 O O . GLU A 1 73 ? 13.220 0.576 -11.540 1.00 88.44 73 GLU A O 1
ATOM 558 N N . GLY A 1 74 ? 12.054 2.453 -11.222 1.00 89.19 74 GLY A N 1
ATOM 559 C CA . GLY A 1 74 ? 11.336 2.398 -12.502 1.00 89.19 74 GLY A CA 1
ATOM 560 C C . GLY A 1 74 ? 10.133 1.445 -12.535 1.00 89.19 74 GLY A C 1
ATOM 561 O O . GLY A 1 74 ? 9.210 1.680 -13.311 1.00 89.19 74 GLY A O 1
ATOM 562 N N . SER A 1 75 ? 10.080 0.436 -11.661 1.00 93.38 75 SER A N 1
ATOM 563 C CA . SER A 1 75 ? 8.915 -0.459 -11.508 1.00 93.38 75 SER A CA 1
ATOM 564 C C . SER A 1 75 ? 8.041 -0.059 -10.318 1.00 93.38 75 SER A C 1
ATOM 566 O O . SER A 1 75 ? 6.812 -0.133 -10.369 1.00 93.38 75 SER A O 1
ATOM 568 N N . TRP A 1 76 ? 8.655 0.470 -9.259 1.00 93.38 76 TRP A N 1
ATOM 569 C CA . TRP A 1 76 ? 7.968 1.090 -8.134 1.00 93.38 76 TRP A CA 1
ATOM 570 C C . TRP A 1 76 ? 7.631 2.557 -8.427 1.00 93.38 76 TRP A C 1
ATOM 572 O O . TRP A 1 76 ? 8.361 3.481 -8.071 1.00 93.38 76 TRP A O 1
ATOM 582 N N . ILE A 1 77 ? 6.489 2.780 -9.083 1.00 93.62 77 ILE A N 1
ATOM 583 C CA . ILE A 1 77 ? 6.040 4.114 -9.535 1.00 93.62 77 ILE A CA 1
ATOM 584 C C . ILE A 1 77 ? 4.714 4.608 -8.905 1.00 93.62 77 ILE A C 1
ATOM 586 O O . ILE A 1 77 ? 3.842 5.107 -9.621 1.00 93.62 77 ILE A O 1
ATOM 590 N N . PRO A 1 78 ? 4.511 4.526 -7.570 1.00 91.88 78 PRO A N 1
ATOM 591 C CA . PRO A 1 78 ? 3.254 4.952 -6.930 1.00 91.88 78 PRO A CA 1
ATOM 592 C C . PRO A 1 78 ? 2.982 6.465 -7.040 1.00 91.88 78 PRO A C 1
ATOM 594 O O . PRO A 1 78 ? 1.840 6.911 -6.940 1.00 91.88 78 PRO A O 1
ATOM 597 N N . TYR A 1 79 ? 4.019 7.268 -7.292 1.00 92.69 79 TYR A N 1
ATOM 598 C CA . TYR A 1 79 ? 3.923 8.719 -7.483 1.00 92.69 79 TYR A CA 1
ATOM 599 C C . TYR A 1 79 ? 4.005 9.140 -8.961 1.00 92.69 79 TYR A C 1
ATOM 601 O O . TYR A 1 79 ? 4.172 10.328 -9.252 1.00 92.69 79 TYR A O 1
ATOM 609 N N . GLY A 1 80 ? 3.888 8.187 -9.891 1.00 90.81 80 GLY A N 1
ATOM 610 C CA . GLY A 1 80 ? 4.196 8.385 -11.307 1.00 90.81 80 GLY A CA 1
ATOM 611 C C . GLY A 1 80 ? 5.704 8.383 -11.581 1.00 90.81 80 GLY A C 1
ATOM 612 O O . GLY A 1 80 ? 6.501 8.049 -10.707 1.00 90.81 80 GLY A O 1
ATOM 613 N N . GLY A 1 81 ? 6.092 8.761 -12.800 1.00 88.31 81 GLY A N 1
ATOM 614 C CA . GLY A 1 81 ? 7.488 8.788 -13.241 1.00 88.31 81 GLY A CA 1
ATOM 615 C C . GLY A 1 81 ? 7.776 9.923 -14.226 1.00 88.31 81 GLY A C 1
ATOM 616 O O . GLY A 1 81 ? 6.860 10.539 -14.782 1.00 88.31 81 GLY A O 1
ATOM 617 N N . GLY A 1 82 ? 9.065 10.204 -14.429 1.00 88.69 82 GLY A N 1
ATOM 618 C CA . GLY A 1 82 ? 9.539 11.249 -15.337 1.00 88.69 82 GLY A CA 1
ATOM 619 C C . GLY A 1 82 ? 9.101 12.669 -14.932 1.00 88.69 82 GLY A C 1
ATOM 620 O O . GLY A 1 82 ? 8.844 12.926 -13.753 1.00 88.69 82 GLY A O 1
ATOM 621 N N . PRO A 1 83 ? 8.961 13.599 -15.897 1.00 89.94 83 PRO A N 1
ATOM 622 C CA . PRO A 1 83 ? 8.626 15.004 -15.626 1.00 89.94 83 PRO A CA 1
ATOM 623 C C . PRO A 1 83 ? 7.268 15.231 -14.944 1.00 89.94 83 PRO A C 1
ATOM 625 O O . PRO A 1 83 ? 7.026 16.298 -14.391 1.00 89.94 83 PRO A O 1
ATOM 628 N N . ARG A 1 84 ? 6.369 14.238 -14.987 1.00 88.38 84 ARG A N 1
ATOM 629 C CA . ARG A 1 84 ? 5.031 14.288 -14.369 1.00 88.38 84 ARG A CA 1
ATOM 630 C C . ARG A 1 84 ? 4.962 13.563 -13.021 1.00 88.38 84 ARG A C 1
ATOM 632 O O . ARG A 1 84 ? 3.867 13.341 -12.504 1.00 88.38 84 ARG A O 1
ATOM 639 N N . MET A 1 85 ? 6.101 13.167 -12.454 1.00 91.44 85 MET A N 1
ATOM 640 C CA . MET A 1 85 ? 6.158 12.617 -11.101 1.00 91.44 85 MET A CA 1
ATOM 641 C C . MET A 1 85 ? 5.664 13.655 -10.087 1.00 91.44 85 MET A C 1
ATOM 643 O O . MET A 1 85 ? 6.004 14.836 -10.175 1.00 91.44 85 MET A O 1
ATOM 647 N N . ARG A 1 86 ? 4.868 13.226 -9.100 1.00 89.62 86 ARG A N 1
ATOM 648 C CA . ARG A 1 86 ? 4.265 14.169 -8.149 1.00 89.62 86 ARG A CA 1
ATOM 649 C C . ARG A 1 86 ? 5.340 14.926 -7.343 1.00 89.62 86 ARG A C 1
ATOM 651 O O . ARG A 1 86 ? 6.175 14.281 -6.693 1.00 89.62 86 ARG A O 1
ATOM 658 N N . PRO A 1 87 ? 5.291 16.273 -7.287 1.00 94.31 87 PRO A N 1
ATOM 659 C CA . PRO A 1 87 ? 6.259 17.059 -6.519 1.00 94.31 87 PRO A CA 1
ATOM 660 C C . PRO A 1 87 ? 6.150 16.797 -5.008 1.00 94.31 87 PRO A C 1
ATOM 662 O O . PRO A 1 87 ? 7.162 16.746 -4.316 1.00 94.31 87 PRO A O 1
ATOM 665 N N . GLY A 1 88 ? 4.944 16.509 -4.507 1.00 95.62 88 GLY A N 1
ATOM 666 C CA . GLY A 1 88 ? 4.681 16.230 -3.090 1.00 95.62 88 GLY A CA 1
ATOM 667 C C . GLY A 1 88 ? 5.083 14.837 -2.584 1.00 95.62 88 GLY A C 1
ATOM 668 O O . GLY A 1 88 ? 4.761 14.515 -1.446 1.00 95.62 88 GLY A O 1
ATOM 669 N N . ARG A 1 89 ? 5.762 13.991 -3.377 1.00 94.00 89 ARG A N 1
ATOM 670 C CA . ARG A 1 89 ? 6.066 12.587 -3.006 1.00 94.00 89 ARG A CA 1
ATOM 671 C C . ARG A 1 89 ? 6.814 12.438 -1.675 1.00 94.00 89 ARG A C 1
ATOM 673 O O . ARG A 1 89 ? 6.525 11.534 -0.899 1.00 94.00 89 ARG A O 1
ATOM 680 N N . HIS A 1 90 ? 7.752 13.344 -1.399 1.00 94.94 90 HIS A N 1
ATOM 681 C CA . HIS A 1 90 ? 8.557 13.311 -0.174 1.00 94.94 90 HIS A CA 1
ATOM 682 C C . HIS A 1 90 ? 7.744 13.727 1.046 1.00 94.94 90 HIS A C 1
ATOM 684 O O . HIS A 1 90 ? 7.860 13.105 2.097 1.00 94.94 90 HIS A O 1
ATOM 690 N N . PHE A 1 91 ? 6.898 14.746 0.889 1.00 97.31 91 PHE A N 1
ATOM 691 C CA . PHE A 1 91 ? 5.978 15.188 1.931 1.00 97.31 91 PHE A CA 1
ATOM 692 C C . PHE A 1 91 ? 4.956 14.092 2.251 1.00 97.31 91 PHE A C 1
ATOM 694 O O . PHE A 1 91 ? 4.860 13.675 3.399 1.00 97.31 91 PHE A O 1
ATOM 701 N N . ALA A 1 92 ? 4.304 13.534 1.226 1.00 95.81 92 ALA A N 1
ATOM 702 C CA . ALA A 1 92 ? 3.338 12.450 1.384 1.00 95.81 92 ALA A CA 1
ATOM 703 C C . ALA A 1 92 ? 3.943 11.231 2.100 1.00 95.81 92 ALA A C 1
ATOM 705 O O . ALA A 1 92 ? 3.343 10.715 3.036 1.00 95.81 92 ALA A O 1
ATOM 706 N N . LYS A 1 93 ? 5.157 10.802 1.721 1.00 93.81 93 LYS A N 1
ATOM 707 C CA . LYS A 1 93 ? 5.852 9.693 2.396 1.00 93.81 93 LYS A CA 1
ATOM 708 C C . LYS A 1 93 ? 6.089 9.982 3.884 1.00 93.81 93 LYS A C 1
ATOM 710 O O . LYS A 1 93 ? 5.898 9.095 4.710 1.00 93.81 93 LYS A O 1
ATOM 715 N N . ARG A 1 94 ? 6.513 11.204 4.227 1.00 96.94 94 ARG A N 1
ATOM 716 C CA . ARG A 1 94 ? 6.759 11.610 5.621 1.00 96.94 94 ARG A CA 1
ATOM 717 C C . ARG A 1 94 ? 5.469 11.646 6.433 1.00 96.94 94 ARG A C 1
ATOM 719 O O . ARG A 1 94 ? 5.462 11.105 7.531 1.00 96.94 94 ARG A O 1
ATOM 726 N N . GLU A 1 95 ? 4.399 12.218 5.886 1.00 98.12 95 GLU A N 1
ATOM 727 C CA . GLU A 1 95 ? 3.095 12.246 6.557 1.00 98.12 95 GLU A CA 1
ATOM 728 C C . GLU A 1 95 ? 2.538 10.840 6.777 1.00 98.12 95 GLU A C 1
ATOM 730 O O . GLU A 1 95 ? 2.178 10.515 7.900 1.00 98.12 95 GLU A O 1
ATOM 735 N N . ILE A 1 96 ? 2.558 9.972 5.758 1.00 96.56 96 ILE A N 1
ATOM 736 C CA . ILE A 1 96 ? 2.094 8.580 5.888 1.00 96.56 96 ILE A CA 1
ATOM 737 C C . ILE A 1 96 ? 2.861 7.853 6.996 1.00 96.56 96 ILE A C 1
ATOM 739 O O . ILE A 1 96 ? 2.245 7.212 7.844 1.00 96.56 96 ILE A O 1
ATOM 743 N N . ASN A 1 97 ? 4.192 7.972 7.013 1.00 95.94 97 ASN A N 1
ATOM 744 C CA . ASN A 1 97 ? 5.019 7.323 8.029 1.00 95.94 97 ASN A CA 1
ATOM 745 C C . ASN A 1 97 ? 4.744 7.875 9.430 1.00 95.94 97 ASN A C 1
ATOM 747 O O . ASN A 1 97 ? 4.639 7.099 10.376 1.00 95.94 97 ASN A O 1
ATOM 751 N N . LEU A 1 98 ? 4.610 9.197 9.567 1.00 97.88 98 LEU A N 1
ATOM 752 C CA . LEU A 1 98 ? 4.293 9.831 10.844 1.00 97.88 98 LEU A CA 1
ATOM 753 C C . LEU A 1 98 ? 2.913 9.392 11.345 1.00 97.88 98 LEU A C 1
ATOM 755 O O . LEU A 1 98 ? 2.781 8.993 12.498 1.00 97.88 98 LEU A O 1
ATOM 759 N N . THR A 1 99 ? 1.895 9.410 10.484 1.00 97.94 99 THR A N 1
ATOM 760 C CA . THR A 1 99 ? 0.546 8.944 10.821 1.00 97.94 99 THR A CA 1
ATOM 761 C C . THR A 1 99 ? 0.548 7.472 11.208 1.00 97.94 99 THR A C 1
ATOM 763 O O . THR A 1 99 ? -0.032 7.130 12.231 1.00 97.94 99 THR A O 1
ATOM 766 N N . ALA A 1 100 ? 1.224 6.607 10.450 1.00 96.75 100 ALA A N 1
ATOM 767 C CA . ALA A 1 100 ? 1.330 5.188 10.781 1.00 96.75 100 ALA A CA 1
ATOM 768 C C . ALA A 1 100 ? 2.021 4.972 12.135 1.00 96.75 100 ALA A C 1
ATOM 770 O O . ALA A 1 100 ? 1.517 4.210 12.955 1.00 96.75 100 ALA A O 1
ATOM 771 N N . ALA A 1 101 ? 3.117 5.690 12.401 1.00 96.44 101 ALA A N 1
ATOM 772 C CA . ALA A 1 101 ? 3.806 5.632 13.685 1.00 96.44 101 ALA A CA 1
ATOM 773 C C . ALA A 1 101 ? 2.878 6.052 14.834 1.00 96.44 101 ALA A C 1
ATOM 775 O O . ALA A 1 101 ? 2.736 5.298 15.787 1.00 96.44 101 ALA A O 1
ATOM 776 N N . MET A 1 102 ? 2.185 7.191 14.717 1.00 95.94 102 MET A N 1
ATOM 777 C CA . MET A 1 102 ? 1.223 7.648 15.731 1.00 95.94 102 MET A CA 1
ATOM 778 C C . MET A 1 102 ? 0.073 6.657 15.938 1.00 95.94 102 MET A C 1
ATOM 780 O O . MET A 1 102 ? -0.341 6.425 17.069 1.00 95.94 102 MET A O 1
ATOM 784 N N . MET A 1 103 ? -0.452 6.068 14.861 1.00 95.56 103 MET A N 1
ATOM 785 C CA . MET A 1 103 ? -1.531 5.082 14.944 1.00 95.56 103 MET A CA 1
ATOM 786 C C . MET A 1 103 ? -1.092 3.840 15.722 1.00 95.56 103 MET A C 1
ATOM 788 O O . MET A 1 103 ? -1.834 3.383 16.582 1.00 95.56 103 MET A O 1
ATOM 792 N N . VAL A 1 104 ? 0.114 3.328 15.457 1.00 94.38 104 VAL A N 1
ATOM 793 C CA . VAL A 1 104 ? 0.645 2.126 16.120 1.00 94.38 104 VAL A CA 1
ATOM 794 C C . VAL A 1 104 ? 1.062 2.397 17.569 1.00 94.38 104 VAL A C 1
ATOM 796 O O . VAL A 1 104 ? 0.905 1.518 18.411 1.00 94.38 104 VAL A O 1
ATOM 799 N N . THR A 1 105 ? 1.585 3.587 17.879 1.00 94.38 105 THR A N 1
ATOM 800 C CA . THR A 1 105 ? 2.083 3.903 19.230 1.00 94.38 105 THR A CA 1
ATOM 801 C C . THR A 1 105 ? 1.015 4.417 20.184 1.00 94.38 105 THR A C 1
ATOM 803 O O . THR A 1 105 ? 1.183 4.294 21.392 1.00 94.38 105 THR A O 1
ATOM 806 N N . LEU A 1 106 ? -0.056 5.033 19.676 1.00 94.94 106 LEU A N 1
ATOM 807 C CA . LEU A 1 106 ? -1.053 5.698 20.521 1.00 94.94 106 LEU A CA 1
ATOM 808 C C . LEU A 1 106 ? -2.402 4.987 20.540 1.00 94.94 106 LEU A C 1
ATOM 810 O O . LEU A 1 106 ? -3.221 5.296 21.410 1.00 94.94 106 LEU A O 1
ATOM 814 N N . PHE A 1 107 ? -2.669 4.076 19.601 1.00 96.38 107 PHE A N 1
ATOM 815 C CA . PHE A 1 107 ? -3.992 3.482 19.441 1.00 96.38 107 PHE A CA 1
ATOM 816 C C . PHE A 1 107 ? -3.954 1.960 19.262 1.00 96.38 107 PHE A C 1
ATOM 818 O O . PHE A 1 107 ? -3.099 1.401 18.586 1.00 96.38 107 PHE A O 1
ATOM 825 N N . ASP A 1 108 ? -4.943 1.283 19.840 1.00 95.69 108 ASP A N 1
ATOM 826 C CA . ASP A 1 108 ? -5.348 -0.067 19.456 1.00 95.69 108 ASP A CA 1
ATOM 827 C C . ASP A 1 108 ? -6.398 0.049 18.341 1.00 95.69 108 ASP A C 1
ATOM 829 O O . ASP A 1 108 ? -7.467 0.642 18.531 1.00 95.69 108 ASP A O 1
ATOM 833 N N . CYS A 1 109 ? -6.068 -0.471 17.159 1.00 94.62 109 CYS A N 1
ATOM 834 C CA . CYS A 1 109 ? -6.897 -0.388 15.961 1.00 94.62 109 CYS A CA 1
ATOM 835 C C . CYS A 1 109 ? -7.388 -1.782 15.564 1.00 94.62 109 CYS A C 1
ATOM 837 O O . CYS A 1 109 ? -6.604 -2.626 15.130 1.00 94.62 109 CYS A O 1
ATOM 839 N N . LYS A 1 110 ? -8.701 -2.012 15.643 1.00 95.31 110 LYS A N 1
ATOM 840 C CA . LYS A 1 110 ? -9.341 -3.287 15.290 1.00 95.31 110 LYS A CA 1
ATOM 841 C C . LYS A 1 110 ? -10.269 -3.109 14.100 1.00 95.31 110 LYS A C 1
ATOM 843 O O . LYS A 1 110 ? -11.268 -2.399 14.185 1.00 95.31 110 LYS A O 1
ATOM 848 N N . VAL A 1 111 ? -9.963 -3.779 12.993 1.00 95.12 111 VAL A N 1
ATOM 849 C CA . VAL A 1 111 ? -10.851 -3.842 11.825 1.00 95.12 111 VAL A CA 1
ATOM 850 C C . VAL A 1 111 ? -11.981 -4.828 12.130 1.00 95.12 111 VAL A C 1
ATOM 852 O O . VAL A 1 111 ? -11.725 -5.973 12.486 1.00 95.12 111 VAL A O 1
ATOM 855 N N . LEU A 1 112 ? -13.233 -4.380 12.021 1.00 96.06 112 LEU A N 1
ATOM 856 C CA . LEU A 1 112 ? -14.421 -5.138 12.453 1.00 96.06 112 LEU A CA 1
ATOM 857 C C . LEU A 1 112 ? -15.016 -6.025 11.347 1.00 96.06 112 LEU A C 1
ATOM 859 O O . LEU A 1 112 ? -16.100 -6.580 11.501 1.00 96.06 112 LEU A O 1
ATOM 863 N N . ILE A 1 113 ? -14.329 -6.124 10.213 1.00 94.69 113 ILE A N 1
ATOM 864 C CA . ILE A 1 113 ? -14.717 -6.924 9.054 1.00 94.69 113 ILE A CA 1
ATOM 865 C C . ILE A 1 113 ? -13.567 -7.855 8.678 1.00 94.69 113 ILE A C 1
ATOM 867 O O . ILE A 1 113 ? -12.401 -7.535 8.911 1.00 94.69 113 ILE A O 1
ATOM 871 N N . ASP A 1 114 ? -13.891 -8.993 8.065 1.00 93.19 114 ASP A N 1
ATOM 872 C CA . ASP A 1 114 ? -12.876 -9.854 7.470 1.00 93.19 114 ASP A CA 1
ATOM 873 C C . ASP A 1 114 ? -12.129 -9.099 6.362 1.00 93.19 114 ASP A C 1
ATOM 875 O O . ASP A 1 114 ? -12.691 -8.772 5.312 1.00 93.19 114 ASP A O 1
ATOM 879 N N . VAL A 1 115 ? -10.842 -8.847 6.596 1.00 88.38 115 VAL A N 1
ATOM 880 C CA . VAL A 1 115 ? -9.952 -8.130 5.677 1.00 88.38 115 VAL A CA 1
ATOM 881 C C . VAL A 1 115 ? -9.873 -8.835 4.322 1.00 88.38 115 VAL A C 1
ATOM 883 O O . VAL A 1 115 ? -9.784 -8.167 3.294 1.00 88.38 115 VAL A O 1
ATOM 886 N N . ARG A 1 116 ? -9.981 -10.172 4.286 1.00 88.19 116 ARG A N 1
ATOM 887 C CA . ARG A 1 116 ? -9.936 -10.951 3.034 1.00 88.19 116 ARG A CA 1
ATOM 888 C C . ARG A 1 116 ? -11.182 -10.757 2.168 1.00 88.19 116 ARG A C 1
ATOM 890 O O . ARG A 1 116 ? -11.127 -10.985 0.963 1.00 88.19 116 ARG A O 1
ATOM 897 N N . SER A 1 117 ? -12.289 -10.315 2.763 1.00 89.56 117 SER A N 1
ATOM 898 C CA . SER A 1 117 ? -13.537 -10.022 2.050 1.00 89.56 117 SER A CA 1
ATOM 899 C C . SER A 1 117 ? -13.555 -8.635 1.390 1.00 89.56 117 SER A C 1
ATOM 901 O O . SER A 1 117 ? -14.430 -8.356 0.562 1.00 89.56 117 SER A O 1
ATOM 903 N N . LEU A 1 118 ? -12.596 -7.762 1.730 1.00 91.56 118 LEU A N 1
ATOM 904 C CA . LEU A 1 118 ? -12.521 -6.407 1.195 1.00 91.56 118 LEU A CA 1
ATOM 905 C C . LEU A 1 118 ? -12.224 -6.420 -0.305 1.00 91.56 118 LEU A C 1
ATOM 907 O O . LEU A 1 118 ? -11.365 -7.147 -0.799 1.00 91.56 118 LEU A O 1
ATOM 911 N N . LYS A 1 119 ? -12.936 -5.562 -1.037 1.00 92.62 119 LYS A N 1
ATOM 912 C CA . LYS A 1 119 ? -12.760 -5.374 -2.479 1.00 92.62 119 LYS A CA 1
ATOM 913 C C . LYS A 1 119 ? -12.353 -3.945 -2.772 1.00 92.62 119 LYS A C 1
ATOM 915 O O . LYS A 1 119 ? -12.754 -3.015 -2.073 1.00 92.62 119 LYS A O 1
ATOM 920 N N . VAL A 1 120 ? -11.589 -3.782 -3.839 1.00 92.31 120 VAL A N 1
ATOM 921 C CA . VAL A 1 120 ? -11.190 -2.476 -4.355 1.00 92.31 120 VAL A CA 1
ATOM 922 C C . VAL A 1 120 ? -12.303 -1.910 -5.239 1.00 92.31 120 VAL A C 1
ATOM 924 O O . VAL A 1 120 ? -12.903 -2.627 -6.039 1.00 92.31 120 VAL A O 1
ATOM 927 N N . ASP A 1 121 ? -12.579 -0.617 -5.098 1.00 94.69 121 ASP A N 1
ATOM 928 C CA . ASP A 1 121 ? -13.461 0.133 -5.985 1.00 94.69 121 ASP A CA 1
ATOM 929 C C . ASP A 1 121 ? -12.731 0.505 -7.280 1.00 94.69 121 ASP A C 1
ATOM 931 O O . ASP A 1 121 ? -11.878 1.395 -7.311 1.00 94.69 121 ASP A O 1
ATOM 935 N N . MET A 1 122 ? -13.102 -0.156 -8.374 1.00 94.06 122 MET A N 1
ATOM 936 C CA . MET A 1 122 ? -12.472 0.047 -9.679 1.00 94.06 122 MET A CA 1
ATOM 937 C C . MET A 1 122 ? -12.983 1.283 -10.430 1.00 94.06 122 MET A C 1
ATOM 939 O O . MET A 1 122 ? -12.413 1.634 -11.462 1.00 94.06 122 MET A O 1
ATOM 943 N N . ARG A 1 123 ? -14.008 1.994 -9.934 1.00 92.56 123 ARG A N 1
ATOM 944 C CA . ARG A 1 123 ? -14.532 3.207 -10.601 1.00 92.56 123 ARG A CA 1
ATOM 945 C C . ARG A 1 123 ? -13.485 4.319 -10.716 1.00 92.56 123 ARG A C 1
ATOM 947 O O . ARG A 1 123 ? -13.510 5.088 -11.669 1.00 92.56 123 ARG A O 1
ATOM 954 N N . GLY A 1 124 ? -12.553 4.380 -9.762 1.00 88.25 124 GLY A N 1
ATOM 955 C CA . GLY A 1 124 ? -11.429 5.322 -9.753 1.00 88.25 124 GLY A CA 1
ATOM 956 C C . GLY A 1 124 ? -10.180 4.834 -10.495 1.00 88.25 124 GLY A C 1
ATOM 957 O O . GLY A 1 124 ? -9.118 5.445 -10.356 1.00 88.25 124 GLY A O 1
ATOM 958 N N . PHE A 1 125 ? -10.257 3.729 -11.247 1.00 92.12 125 PHE A N 1
ATOM 959 C CA . PHE A 1 125 ? -9.08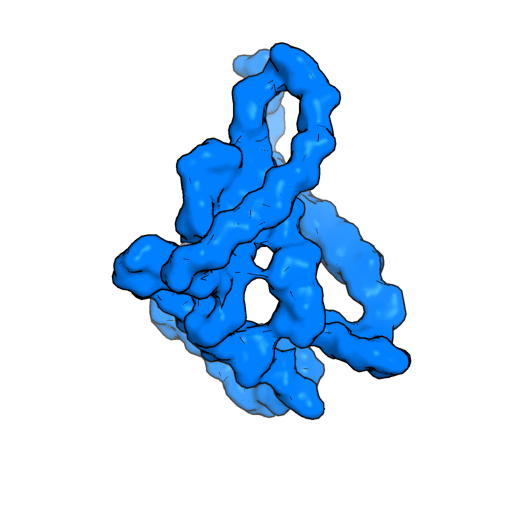5 3.145 -11.895 1.00 92.12 125 PHE A CA 1
ATOM 960 C C . PHE A 1 125 ? -8.376 4.131 -12.831 1.00 92.12 125 PHE A C 1
ATOM 962 O O . PHE A 1 125 ? -8.981 4.743 -13.705 1.00 92.12 125 PHE A O 1
ATOM 969 N N . GLY A 1 126 ? -7.063 4.282 -12.640 1.00 88.88 126 GLY A N 1
ATOM 970 C CA . GLY A 1 126 ? -6.226 5.200 -13.416 1.00 88.88 126 GLY A CA 1
ATOM 971 C C . GLY A 1 126 ? -6.147 6.635 -12.881 1.00 88.88 126 GLY A C 1
ATOM 972 O O . GLY A 1 126 ? -5.324 7.398 -13.388 1.00 88.88 126 GLY A O 1
ATOM 973 N N . PHE A 1 127 ? -6.916 6.988 -11.843 1.00 88.19 127 PHE A N 1
ATOM 974 C CA . PHE A 1 127 ? -6.892 8.318 -11.211 1.00 88.19 127 PHE A CA 1
ATOM 975 C C . PHE A 1 127 ? -6.005 8.406 -9.955 1.00 88.19 127 PHE A C 1
ATOM 977 O O . PHE A 1 127 ? -5.945 9.447 -9.305 1.00 88.19 127 PHE A O 1
ATOM 984 N N . GLY A 1 128 ? -5.263 7.344 -9.631 1.00 88.69 128 GLY A N 1
ATOM 985 C CA . GLY A 1 128 ? -4.347 7.293 -8.492 1.00 88.69 128 GLY A CA 1
ATOM 986 C C . GLY A 1 128 ? -4.636 6.100 -7.589 1.00 88.69 128 GLY A C 1
ATOM 987 O O . GLY A 1 128 ? -4.875 5.000 -8.082 1.00 88.69 128 GLY A O 1
ATOM 988 N N . THR A 1 129 ? -4.583 6.321 -6.275 1.00 91.00 129 THR A N 1
ATOM 989 C CA . THR A 1 129 ? -4.911 5.304 -5.270 1.00 91.00 129 THR A CA 1
ATOM 990 C C . THR A 1 129 ? -6.387 4.932 -5.367 1.00 91.00 129 THR A C 1
ATOM 992 O O . THR A 1 129 ? -7.243 5.808 -5.478 1.00 91.00 129 THR A O 1
ATOM 995 N N . LEU A 1 130 ? -6.679 3.634 -5.327 1.00 92.62 130 LEU A N 1
ATOM 996 C CA . LEU A 1 130 ? -8.042 3.117 -5.387 1.00 92.62 130 LEU A CA 1
ATOM 997 C C . LEU A 1 130 ? -8.671 3.082 -3.994 1.00 92.62 130 LEU A C 1
ATOM 999 O O . LEU A 1 130 ? -7.985 2.861 -2.997 1.00 92.62 130 LEU A O 1
ATOM 1003 N N . ASN A 1 131 ? -9.985 3.278 -3.943 1.00 93.56 131 ASN A N 1
ATOM 1004 C CA . ASN A 1 131 ? -10.753 3.219 -2.704 1.00 93.56 131 ASN A CA 1
ATOM 1005 C C . ASN A 1 131 ? -11.175 1.780 -2.389 1.00 93.56 131 ASN A C 1
ATOM 1007 O O . ASN A 1 131 ? -11.170 0.913 -3.262 1.00 93.56 131 ASN A O 1
ATOM 1011 N N . ALA A 1 132 ? -11.609 1.526 -1.156 1.00 93.69 132 ALA A N 1
ATOM 1012 C CA . ALA A 1 132 ? -12.384 0.327 -0.855 1.00 93.69 132 ALA A CA 1
ATOM 1013 C C . ALA A 1 132 ? -13.783 0.430 -1.496 1.00 93.69 132 ALA A C 1
ATOM 1015 O O . ALA A 1 132 ? -14.374 1.508 -1.544 1.00 93.69 132 ALA A O 1
ATOM 1016 N N . ALA A 1 133 ? -14.337 -0.695 -1.952 1.00 93.62 133 ALA A N 1
ATOM 1017 C CA . ALA A 1 133 ? -15.667 -0.776 -2.568 1.00 93.62 133 ALA A CA 1
ATOM 1018 C C . ALA A 1 133 ? -16.823 -0.457 -1.599 1.00 93.62 133 ALA A C 1
ATOM 1020 O O . ALA A 1 133 ? -17.958 -0.265 -2.032 1.00 93.62 133 ALA A O 1
ATOM 1021 N N . GLY A 1 134 ? -16.548 -0.383 -0.296 1.00 90.69 134 GLY A N 1
ATOM 1022 C CA . GLY A 1 134 ? -17.528 -0.088 0.740 1.00 90.69 134 GLY A CA 1
ATOM 1023 C C . GLY A 1 134 ? -16.886 0.484 2.000 1.00 90.69 134 GLY A C 1
ATOM 1024 O O . GLY A 1 134 ? -15.682 0.736 2.054 1.00 90.69 134 GLY A O 1
ATOM 1025 N N . ARG A 1 135 ? -17.711 0.695 3.028 1.00 93.31 135 ARG A N 1
ATOM 1026 C CA . ARG A 1 135 ? -17.238 1.156 4.339 1.00 93.31 135 ARG A CA 1
ATOM 1027 C C . ARG A 1 135 ? -16.457 0.039 5.032 1.00 93.31 135 ARG A C 1
ATOM 1029 O O . ARG A 1 135 ? -16.929 -1.092 5.078 1.00 93.31 135 ARG A O 1
ATOM 1036 N N . VAL A 1 136 ? -15.308 0.384 5.610 1.00 95.44 136 VAL A N 1
ATOM 1037 C CA . VAL A 1 136 ? -14.492 -0.520 6.431 1.00 95.44 136 VAL A CA 1
ATOM 1038 C C . VAL A 1 136 ? -14.662 -0.104 7.893 1.00 95.44 136 VAL A C 1
ATOM 1040 O O . VAL A 1 136 ? -14.058 0.886 8.307 1.00 95.44 136 VAL A O 1
ATOM 1043 N N . PRO A 1 137 ? -15.533 -0.773 8.669 1.00 96.38 137 PRO A N 1
ATOM 1044 C CA . PRO A 1 137 ? -15.713 -0.436 10.073 1.00 96.38 137 PRO A CA 1
ATOM 1045 C C . PRO A 1 137 ? -14.445 -0.784 10.863 1.00 96.38 137 PRO A C 1
ATOM 1047 O O . PRO A 1 137 ? -13.894 -1.877 10.724 1.00 96.38 137 PRO A O 1
ATOM 1050 N N . ALA A 1 138 ? -13.998 0.145 11.704 1.00 96.00 138 ALA A N 1
ATOM 1051 C CA . ALA A 1 138 ? -12.858 -0.038 12.589 1.00 96.00 138 ALA A CA 1
ATOM 1052 C C . ALA A 1 138 ? -13.156 0.563 13.966 1.00 96.00 138 ALA A C 1
ATOM 1054 O O . ALA A 1 138 ? -13.789 1.615 14.068 1.00 96.00 138 ALA A O 1
ATOM 1055 N N . LEU A 1 139 ? -12.690 -0.110 15.012 1.00 96.81 139 LEU A N 1
ATOM 1056 C CA . LEU A 1 139 ? -12.631 0.415 16.368 1.00 96.81 139 LEU A CA 1
ATOM 1057 C C . LEU A 1 139 ? -11.223 0.964 16.597 1.00 96.81 139 LEU A C 1
ATOM 1059 O O . LEU A 1 139 ? -10.245 0.254 16.379 1.00 96.81 139 LEU A O 1
ATOM 1063 N N . ILE A 1 140 ? -11.132 2.219 17.025 1.00 96.56 140 ILE A N 1
ATOM 1064 C CA . ILE A 1 140 ? -9.869 2.887 17.340 1.00 96.56 140 ILE A CA 1
ATOM 1065 C C . ILE A 1 140 ? -9.966 3.342 18.790 1.00 96.56 140 ILE A C 1
ATOM 1067 O O . ILE A 1 140 ? -10.822 4.163 19.127 1.00 96.56 140 ILE A O 1
ATOM 1071 N N . GLN A 1 141 ? -9.110 2.796 19.646 1.00 95.69 141 GLN A N 1
ATOM 1072 C CA . GLN A 1 141 ? -9.078 3.112 21.070 1.00 95.69 141 GLN A CA 1
ATOM 1073 C C . GLN A 1 141 ? -7.701 3.651 21.441 1.00 95.69 141 GLN A C 1
ATOM 1075 O O . GLN A 1 141 ? -6.694 3.065 21.067 1.00 95.69 141 GLN A O 1
ATOM 1080 N N . ARG A 1 142 ? -7.640 4.758 22.187 1.00 95.31 142 ARG A N 1
ATOM 1081 C CA . ARG A 1 142 ? -6.367 5.275 22.704 1.00 95.31 142 ARG A CA 1
ATOM 1082 C C . ARG A 1 142 ? -5.775 4.281 23.710 1.00 95.31 142 ARG A C 1
ATOM 1084 O O . ARG A 1 142 ? -6.492 3.812 24.592 1.00 95.31 142 ARG A O 1
ATOM 1091 N N . GLN A 1 143 ? -4.488 3.977 23.581 1.00 87.38 143 GLN A N 1
ATOM 1092 C CA . GLN A 1 143 ? -3.757 3.178 24.562 1.00 87.38 143 GLN A CA 1
ATOM 1093 C C . GLN A 1 143 ? -3.571 3.998 25.849 1.00 87.38 143 GLN A C 1
ATOM 1095 O O . GLN A 1 143 ? -3.264 5.192 25.788 1.00 87.38 143 GLN A O 1
ATOM 1100 N N . ASN A 1 144 ? -3.794 3.384 27.014 1.00 78.12 144 ASN A N 1
ATOM 1101 C CA . ASN A 1 144 ? -3.537 4.044 28.293 1.00 78.12 144 ASN A CA 1
ATOM 1102 C C . ASN A 1 144 ? -2.027 4.122 28.514 1.00 78.12 144 ASN A C 1
ATOM 1104 O O . ASN A 1 144 ? -1.341 3.106 28.532 1.00 78.12 144 ASN A O 1
ATOM 1108 N N . THR A 1 145 ? -1.517 5.336 28.702 1.00 61.84 145 THR A N 1
ATOM 1109 C CA . THR A 1 145 ? -0.084 5.617 28.850 1.00 61.84 145 THR A CA 1
ATOM 1110 C C . THR A 1 145 ? 0.515 5.122 30.177 1.00 61.84 145 THR A C 1
ATOM 1112 O O . THR A 1 145 ? 1.711 5.284 30.386 1.00 61.84 145 THR A O 1
ATOM 1115 N N . ASP A 1 146 ? -0.273 4.502 31.061 1.00 59.31 146 ASP A N 1
ATOM 1116 C CA . ASP A 1 146 ? 0.169 4.065 32.396 1.00 59.31 146 ASP A CA 1
ATOM 1117 C C . ASP A 1 146 ? 1.110 2.839 32.372 1.00 59.31 146 ASP A C 1
ATOM 1119 O O . ASP A 1 146 ? 1.678 2.469 33.398 1.00 59.31 146 ASP A O 1
ATOM 1123 N N . GLU A 1 147 ? 1.293 2.198 31.213 1.00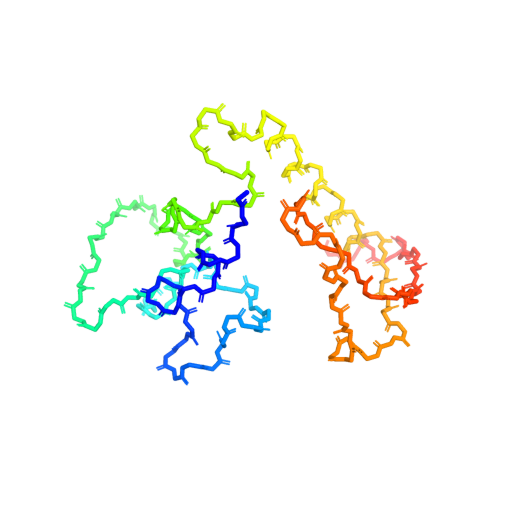 54.84 147 GLU A N 1
ATOM 1124 C CA . GLU A 1 147 ? 2.155 1.015 31.044 1.00 54.84 147 GLU A CA 1
ATOM 1125 C C . GLU A 1 147 ? 3.524 1.310 30.403 1.00 54.84 147 GLU A C 1
ATOM 1127 O O . GLU A 1 147 ? 4.365 0.416 30.322 1.00 54.84 147 GLU A O 1
ATOM 1132 N N . VAL A 1 148 ? 3.782 2.553 29.977 1.00 54.47 148 VAL A N 1
ATOM 1133 C CA . VAL A 1 148 ? 5.002 2.921 29.227 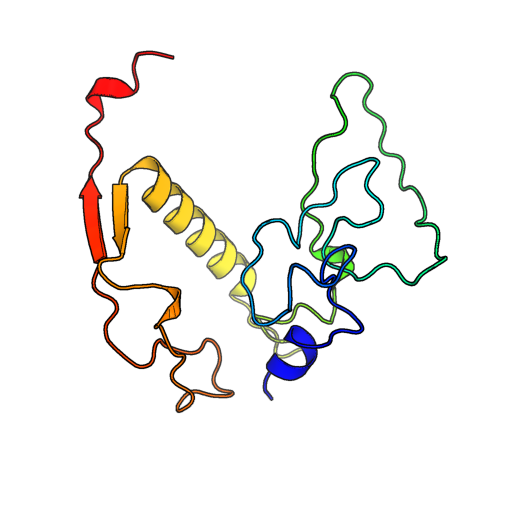1.00 54.47 148 VAL A CA 1
ATOM 1134 C C . VAL A 1 148 ? 6.223 3.164 30.141 1.00 54.47 148 VAL A C 1
ATOM 1136 O O . VAL A 1 148 ? 7.351 3.160 29.661 1.00 54.47 148 VAL A O 1
ATOM 1139 N N . ASP A 1 149 ? 6.036 3.252 31.463 1.00 47.41 149 ASP A N 1
ATOM 1140 C CA . ASP A 1 149 ? 7.111 3.473 32.455 1.00 47.41 149 ASP A CA 1
ATOM 1141 C C . ASP A 1 149 ? 7.765 2.174 33.000 1.00 47.41 149 ASP A C 1
ATOM 1143 O O . ASP A 1 149 ? 8.359 2.178 34.080 1.00 47.41 149 ASP A O 1
ATOM 1147 N N . ARG A 1 150 ? 7.656 1.028 32.307 1.00 43.19 150 ARG A N 1
ATOM 1148 C CA . ARG A 1 150 ? 8.219 -0.265 32.777 1.00 43.19 150 ARG A CA 1
ATOM 1149 C C . ARG A 1 150 ? 9.229 -0.943 31.845 1.00 43.19 150 ARG A C 1
ATOM 1151 O O . ARG A 1 150 ? 9.392 -2.161 31.925 1.00 43.19 150 ARG A O 1
ATOM 1158 N N . ILE A 1 151 ? 9.929 -0.184 31.005 1.00 41.62 151 ILE A N 1
ATOM 1159 C CA . ILE A 1 151 ? 11.089 -0.689 30.246 1.00 41.62 151 ILE A CA 1
ATOM 1160 C C . ILE A 1 151 ? 12.352 0.029 30.706 1.00 41.62 151 ILE A C 1
ATOM 1162 O O . ILE A 1 151 ? 12.325 1.277 30.750 1.00 41.62 151 ILE A O 1
#

Foldseek 3Di:
DFLVCLQQDPQFFQCFPVNVRHSVHDDPQSQKDDPPDPSGHTGGDDVPDDDDDPDDDDPDDDRDIDGHCVSSPVSPALQHDDPNRDPCPVVVVVVVVVVVVCQVPFKDKAFPDDPVPWDWDCPCGPVHDTDIPDDTDMDIGTDDCPPVPPD

Radius of gyration: 19.03 Å; chains: 1; bounding box: 50×38×50 Å

pLDDT: mean 84.69, std 17.25, range [33.69, 98.12]

Secondary structure (DSSP, 8-state):
--SHHHHT-TTTB---TTS-S-TTS--GGGGEEPTT-TT-SSB---TT-PPP------TTS----EE-GGGGTTT--TT--GGGS-TTHHHHHHHHHHHHHHHHHHEEEEE-S-GGG--EEGGGTTSSSPEESS---EEEEEPPGGGTT--

Sequence (151 aa):
MSSTPAHMDTNVWNTGPNDEHPLSSFWAERFMKVPGDESSGPRKCPAGMKPISTESQCPHKAPEATFAPEDVEGSWIPYGGGPRMRPGRHFAKREINLTAAMMVTLFDCKVLIDVRSLKVDMRGFGFGTLNAAGRVPALIQRQNTDEVDRI

Organism: Petromyces alliaceus (NCBI:txid209559)